Protein AF-A0A537SQT9-F1 (afdb_monomer)

Secondary structure (DSSP, 8-state):
-PPEEEEEEE---TTTHHHHTTSS--TTEEEEEEE--HHHHHHHHHHH--SSEE---

Nearest PDB structures (foldseek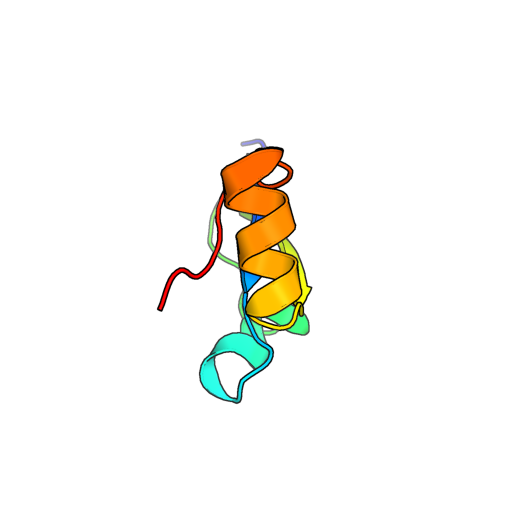):
  9jp7-assembly2_C  TM=9.498E-01  e=1.200E-05  Comamonas testosteroni KF-1
  9jp7-assembly2_D  TM=8.764E-01  e=3.167E-04  Comamonas testosteroni KF-1
  5ydo-assembly1_A  TM=6.328E-01  e=4.673E-01  Salmonella enterica
  5yer-assembly1_A  TM=5.693E-01  e=3.557E-01  Salmonella enterica subsp. enterica serovar Typhimurium
  6oaq-assembly1_B  TM=5.756E-01  e=5.826E+00  [Leptolyngbya] sp. JSC-1

Sequence (57 aa):
MHKLPLTLACGRYDRTQALIDGRVQPDGVDLTFLPLRPGETFWRMLNHGEFDASEMS

Foldseek 3Di:
DAAAEFEEEEADDPVCVCVVVVVDDDPSHPYDYHHDDQVVQCCCCVVPVVGPYYDDD

Radius of gyration: 11.7 Å; Cα contacts (8 Å, |Δi|>4): 83; chains: 1; bounding box: 26×26×27 Å

Structure (mmCIF, N/CA/C/O backbone):
data_AF-A0A537SQT9-F1
#
_entry.id   AF-A0A537SQT9-F1
#
loop_
_atom_site.group_PDB
_atom_site.id
_atom_site.type_symbol
_atom_site.label_atom_id
_atom_site.label_alt_id
_atom_site.label_comp_id
_atom_site.label_asym_id
_atom_site.label_entity_id
_atom_site.label_seq_id
_atom_site.pdbx_PDB_ins_code
_atom_site.Cartn_x
_atom_site.Cartn_y
_atom_site.Cartn_z
_atom_site.occupancy
_atom_site.B_iso_or_equiv
_atom_site.auth_seq_id
_atom_site.auth_comp_id
_atom_site.auth_asym_id
_atom_site.auth_atom_id
_atom_site.pdbx_PDB_model_num
ATOM 1 N N . MET A 1 1 ? -18.556 4.682 15.762 1.00 74.31 1 MET A N 1
ATOM 2 C CA . MET A 1 1 ? -17.165 5.167 15.623 1.00 74.31 1 MET A CA 1
ATOM 3 C C . MET A 1 1 ? -16.933 5.489 14.156 1.00 74.31 1 MET A C 1
ATOM 5 O O . MET A 1 1 ? -17.466 4.762 13.326 1.00 74.31 1 MET A O 1
ATOM 9 N N . HIS A 1 2 ? -16.233 6.578 13.833 1.00 89.06 2 HIS A N 1
ATOM 10 C CA . HIS A 1 2 ? -15.883 6.881 12.441 1.00 89.06 2 HIS A CA 1
ATOM 11 C C . HIS A 1 2 ? -14.766 5.943 11.976 1.00 89.06 2 HIS A C 1
ATOM 13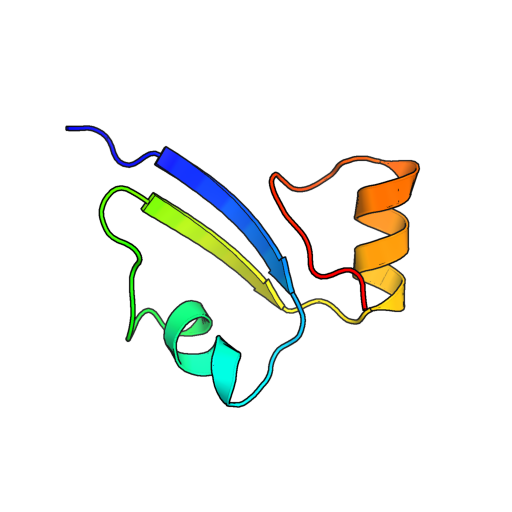 O O . HIS A 1 2 ? -13.819 5.713 12.726 1.00 89.06 2 HIS A O 1
ATOM 19 N N . LYS A 1 3 ? -14.904 5.392 10.765 1.00 96.38 3 LYS A N 1
ATOM 20 C CA . LYS A 1 3 ? -13.837 4.627 10.115 1.00 96.38 3 LYS A CA 1
ATOM 21 C C . LYS A 1 3 ? -12.690 5.572 9.735 1.00 96.38 3 LYS A C 1
ATOM 23 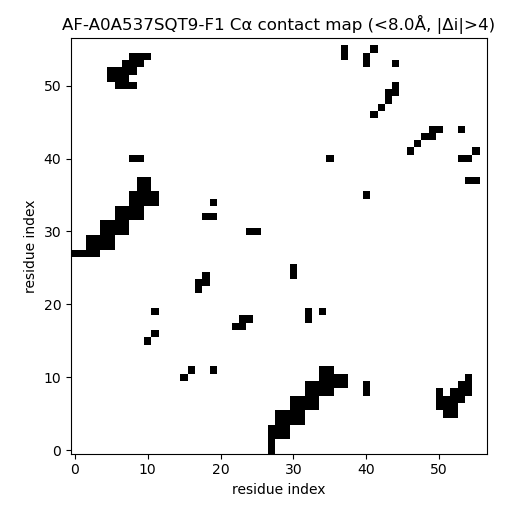O O . LYS A 1 3 ? -12.949 6.712 9.353 1.00 96.38 3 LYS A O 1
ATOM 28 N N . LEU A 1 4 ? -11.451 5.103 9.845 1.00 97.69 4 LEU A N 1
ATOM 29 C CA . LEU A 1 4 ? -10.257 5.833 9.425 1.00 97.69 4 LEU A CA 1
ATOM 30 C C . LEU A 1 4 ? -10.162 5.813 7.890 1.00 97.69 4 LEU A C 1
ATOM 32 O O . LEU A 1 4 ? -10.034 4.717 7.341 1.00 97.69 4 LEU A O 1
ATOM 36 N N . PRO A 1 5 ? -10.207 6.962 7.191 1.00 97.88 5 PRO A N 1
ATOM 37 C CA . PRO A 1 5 ? -9.894 6.996 5.767 1.00 97.88 5 PRO A CA 1
ATOM 38 C C . PRO A 1 5 ? -8.416 6.648 5.560 1.00 97.88 5 PRO A C 1
ATOM 40 O O . PRO A 1 5 ? -7.553 7.230 6.216 1.00 97.88 5 PRO A O 1
ATOM 43 N N . LEU A 1 6 ? -8.134 5.690 4.676 1.00 98.25 6 LEU A N 1
ATOM 44 C CA . LEU A 1 6 ? -6.770 5.263 4.361 1.00 98.25 6 LEU A CA 1
ATOM 45 C C . LEU A 1 6 ? -6.629 4.953 2.871 1.00 98.25 6 LEU A C 1
ATOM 47 O O . LEU A 1 6 ? -7.416 4.195 2.304 1.00 98.25 6 LEU A O 1
ATOM 51 N N . THR A 1 7 ? -5.593 5.500 2.246 1.00 98.69 7 THR A N 1
ATOM 52 C CA . THR A 1 7 ? -5.207 5.234 0.858 1.00 98.69 7 THR A CA 1
ATOM 53 C C . THR A 1 7 ? -4.032 4.256 0.795 1.00 98.69 7 THR A C 1
ATOM 55 O O . THR A 1 7 ? -2.994 4.461 1.422 1.00 98.69 7 THR A O 1
ATOM 58 N N . LEU A 1 8 ? -4.190 3.175 0.025 1.00 98.44 8 LEU A N 1
ATOM 59 C CA . LEU A 1 8 ? -3.153 2.161 -0.185 1.00 98.44 8 LEU A CA 1
ATOM 60 C C . LEU A 1 8 ? -2.834 2.017 -1.673 1.00 98.44 8 LEU A C 1
ATOM 62 O O . LEU A 1 8 ? -3.668 1.529 -2.437 1.00 98.44 8 LEU A O 1
ATOM 66 N N . ALA A 1 9 ? -1.610 2.366 -2.073 1.00 98.50 9 ALA A N 1
ATOM 67 C CA . ALA A 1 9 ? -1.093 2.078 -3.410 1.00 98.50 9 ALA A CA 1
ATOM 68 C C . ALA A 1 9 ? -0.325 0.749 -3.429 1.00 98.50 9 ALA A C 1
ATOM 70 O O . ALA A 1 9 ? 0.755 0.620 -2.854 1.00 98.50 9 ALA A O 1
ATOM 71 N N . CYS A 1 10 ? -0.881 -0.264 -4.085 1.00 97.88 10 CYS A N 1
ATOM 72 C CA . CYS A 1 10 ? -0.314 -1.613 -4.103 1.00 97.88 10 CYS A CA 1
ATOM 73 C C . CYS A 1 10 ? -0.677 -2.326 -5.407 1.00 97.88 10 CYS A C 1
ATOM 75 O O . CYS A 1 10 ? -1.701 -2.023 -6.019 1.00 97.88 10 CYS A O 1
ATOM 77 N N . GLY A 1 11 ? 0.153 -3.273 -5.848 1.00 97.00 11 GLY A N 1
ATOM 78 C CA . GLY A 1 11 ? -0.139 -4.047 -7.048 1.00 97.00 11 GLY A CA 1
ATOM 79 C C . GLY A 1 11 ? -1.452 -4.836 -6.950 1.00 97.00 11 GLY A C 1
ATOM 80 O O . GLY A 1 11 ? -1.880 -5.295 -5.884 1.00 97.00 11 GLY A O 1
ATOM 81 N N . ARG A 1 12 ? -2.101 -5.027 -8.104 1.00 96.62 12 ARG A N 1
ATOM 82 C CA . ARG A 1 12 ? -3.214 -5.975 -8.234 1.00 96.62 12 ARG A CA 1
ATOM 83 C C . ARG A 1 12 ? -2.648 -7.387 -8.359 1.00 96.62 12 ARG A C 1
ATOM 85 O O . ARG A 1 12 ? -2.083 -7.742 -9.390 1.00 96.62 12 ARG A O 1
ATOM 92 N N . TYR A 1 13 ? -2.886 -8.190 -7.334 1.00 95.75 13 TYR A N 1
ATOM 93 C CA . TYR A 1 13 ? -2.536 -9.602 -7.263 1.00 95.75 13 TYR A CA 1
ATOM 94 C C . TYR A 1 13 ? -3.763 -10.405 -6.832 1.00 95.75 13 TYR A C 1
ATOM 96 O O . TYR A 1 13 ? -4.739 -9.851 -6.325 1.00 95.75 13 TYR A O 1
ATOM 104 N N . ASP A 1 14 ? -3.686 -11.723 -6.961 1.00 97.31 14 ASP A N 1
ATOM 105 C CA . ASP A 1 14 ? -4.641 -12.650 -6.352 1.00 97.31 14 ASP A CA 1
ATOM 106 C C . ASP A 1 14 ? -4.841 -12.364 -4.850 1.00 97.31 14 ASP A C 1
ATOM 108 O O . ASP A 1 14 ? -5.977 -12.257 -4.386 1.00 97.31 14 ASP A O 1
ATOM 112 N N . ARG A 1 15 ? -3.745 -12.121 -4.117 1.00 94.75 15 ARG A N 1
ATOM 113 C CA . ARG A 1 15 ? -3.745 -11.836 -2.672 1.00 94.75 15 ARG A CA 1
ATOM 114 C C . ARG A 1 15 ? -4.358 -10.486 -2.283 1.00 94.75 15 ARG A C 1
ATOM 116 O O . ARG A 1 15 ? -4.843 -10.351 -1.165 1.00 94.75 15 ARG A O 1
ATOM 123 N N . THR A 1 16 ? -4.354 -9.490 -3.172 1.00 96.75 16 THR A N 1
ATOM 124 C CA . THR A 1 16 ? -4.948 -8.163 -2.905 1.00 96.75 16 THR A CA 1
ATOM 125 C C . THR A 1 16 ? -6.348 -8.014 -3.495 1.00 96.75 16 THR A C 1
ATOM 127 O O . THR A 1 16 ? -7.053 -7.056 -3.181 1.00 96.75 16 THR A O 1
ATOM 130 N N . GLN A 1 17 ? -6.802 -8.981 -4.299 1.00 97.94 17 GLN A N 1
ATOM 131 C CA . GLN A 1 17 ? -8.051 -8.879 -5.048 1.00 97.94 17 GLN A CA 1
ATOM 132 C C . GLN A 1 17 ? -9.281 -8.680 -4.156 1.00 97.94 17 GLN A C 1
ATOM 134 O O . GLN A 1 17 ? -10.139 -7.870 -4.496 1.00 97.94 17 GLN A O 1
ATOM 139 N N . ALA A 1 18 ? -9.339 -9.368 -3.012 1.00 98.00 18 ALA A N 1
ATOM 140 C CA . ALA A 1 18 ? -10.458 -9.272 -2.074 1.00 98.00 18 ALA A CA 1
ATOM 141 C C . ALA A 1 18 ? -10.578 -7.893 -1.394 1.00 98.00 18 ALA A C 1
ATOM 143 O O . ALA A 1 18 ? -11.670 -7.510 -0.984 1.00 98.00 18 ALA A O 1
ATOM 144 N N . LEU A 1 19 ? -9.469 -7.149 -1.279 1.00 97.75 19 LEU A N 1
ATOM 145 C CA . LEU A 1 19 ? -9.480 -5.761 -0.800 1.00 97.75 19 LEU A CA 1
ATOM 146 C C . LEU A 1 19 ? -9.988 -4.818 -1.895 1.00 97.75 19 LEU A C 1
ATOM 148 O O . LEU A 1 19 ? -10.768 -3.915 -1.620 1.00 97.75 19 LEU A O 1
ATOM 152 N N . ILE A 1 20 ? -9.575 -5.055 -3.145 1.00 97.62 20 ILE A N 1
ATOM 153 C CA . ILE A 1 20 ? -9.944 -4.226 -4.301 1.00 97.62 20 ILE A CA 1
ATOM 154 C C . ILE A 1 20 ? -11.449 -4.288 -4.592 1.00 97.62 20 ILE A C 1
ATOM 156 O O . ILE A 1 20 ? -12.041 -3.281 -4.966 1.00 97.62 20 ILE A O 1
ATOM 160 N N . ASP A 1 21 ? -12.066 -5.463 -4.466 1.00 96.81 21 ASP A N 1
ATOM 161 C CA . ASP A 1 21 ? -13.500 -5.650 -4.733 1.00 96.81 21 ASP A CA 1
ATOM 162 C C . ASP A 1 21 ? -14.389 -5.594 -3.481 1.00 96.81 21 ASP A C 1
ATOM 164 O O . ASP A 1 21 ? -15.602 -5.778 -3.578 1.00 96.81 21 ASP A O 1
ATOM 168 N N . GLY A 1 22 ? -13.804 -5.321 -2.311 1.00 96.00 22 GLY A N 1
ATOM 169 C CA . GLY A 1 22 ? -14.535 -5.136 -1.059 1.00 96.00 22 GLY A CA 1
ATOM 170 C C . GLY A 1 22 ? -15.088 -6.418 -0.431 1.00 96.00 22 GLY A C 1
ATOM 171 O O . GLY A 1 22 ? -15.833 -6.326 0.550 1.00 96.00 22 GLY A O 1
ATOM 172 N N . ARG A 1 23 ? -14.720 -7.607 -0.938 1.00 97.88 23 ARG A N 1
ATOM 173 C CA . ARG A 1 23 ? -15.029 -8.897 -0.289 1.00 97.88 23 ARG A CA 1
ATOM 174 C C . ARG A 1 23 ? -14.407 -9.002 1.102 1.0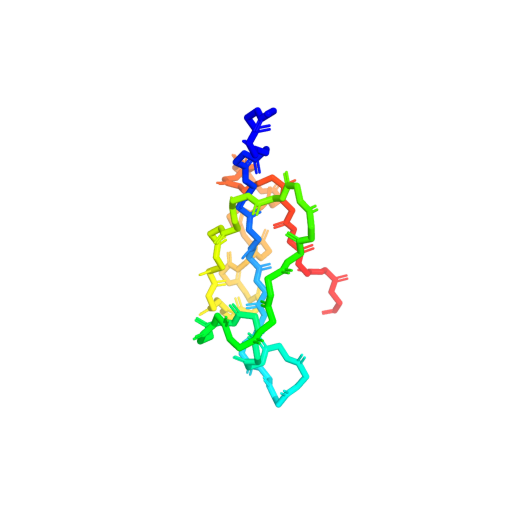0 97.88 23 ARG A C 1
ATOM 176 O O . ARG A 1 23 ? -14.971 -9.657 1.974 1.00 97.88 23 ARG A O 1
ATOM 183 N N . VAL A 1 24 ? -13.263 -8.352 1.306 1.00 97.38 24 VAL A N 1
ATOM 184 C CA . VAL A 1 24 ? -12.629 -8.156 2.610 1.00 97.38 24 VAL A CA 1
ATOM 185 C C . VAL A 1 24 ? -12.491 -6.659 2.850 1.00 97.38 24 VAL A C 1
ATOM 187 O O . VAL A 1 24 ? -11.904 -5.945 2.044 1.00 97.38 24 VAL A O 1
ATOM 190 N N . GLN A 1 25 ? -13.013 -6.194 3.982 1.00 96.56 25 GLN A N 1
ATOM 191 C CA . GLN A 1 25 ? -12.877 -4.814 4.440 1.00 96.56 25 GLN A CA 1
ATOM 192 C C . GLN A 1 25 ? -12.188 -4.828 5.806 1.00 96.56 25 GLN A C 1
ATOM 194 O O . GLN A 1 25 ? -12.690 -5.509 6.706 1.00 96.56 25 GLN A O 1
ATOM 199 N N . PRO A 1 26 ? -11.054 -4.127 5.983 1.00 95.81 26 PRO A N 1
ATOM 200 C CA . PRO A 1 26 ? -10.416 -4.039 7.287 1.00 95.81 26 PRO A CA 1
ATOM 201 C C . PRO A 1 26 ? -11.351 -3.366 8.295 1.00 95.81 26 PRO A C 1
ATOM 203 O O . PRO A 1 26 ? -12.009 -2.368 7.983 1.00 95.81 26 PRO A O 1
ATOM 206 N N . ASP A 1 27 ? -11.415 -3.916 9.504 1.00 97.31 27 ASP A N 1
ATOM 207 C CA . ASP A 1 27 ? -12.260 -3.347 10.547 1.00 97.31 27 ASP A CA 1
ATOM 208 C C . ASP A 1 27 ? -11.780 -1.939 10.925 1.00 97.31 27 ASP A C 1
ATOM 210 O O . ASP A 1 27 ? -10.582 -1.669 11.006 1.00 97.31 27 ASP A O 1
ATOM 214 N N . GLY A 1 28 ? -12.730 -1.024 11.108 1.00 97.19 28 GLY A N 1
ATOM 215 C CA . GLY A 1 28 ? -12.440 0.373 11.428 1.00 97.19 28 GLY A CA 1
ATOM 216 C C . GLY A 1 28 ? -11.783 1.207 10.317 1.00 97.19 28 GLY A C 1
ATOM 217 O O . GLY A 1 28 ? -11.489 2.371 10.578 1.00 97.19 28 GLY A O 1
ATOM 218 N N . VAL A 1 29 ? -11.589 0.688 9.097 1.00 97.75 29 VAL A N 1
ATOM 219 C CA . VAL A 1 29 ? -10.946 1.420 7.986 1.00 97.75 29 VAL A CA 1
ATOM 220 C C . VAL A 1 29 ? -11.923 1.655 6.836 1.00 97.75 29 VAL A C 1
ATOM 222 O O . VAL A 1 29 ? -12.689 0.771 6.447 1.00 97.75 29 VAL A O 1
ATOM 225 N N . ASP A 1 30 ? -11.889 2.865 6.289 1.00 97.56 30 ASP A N 1
ATOM 226 C CA . ASP A 1 30 ? -12.477 3.212 5.000 1.00 97.56 30 ASP A CA 1
ATOM 227 C C . ASP A 1 30 ? -11.354 3.230 3.956 1.00 97.56 30 ASP A C 1
ATOM 229 O O . ASP A 1 30 ? -10.600 4.198 3.827 1.00 97.56 30 ASP A O 1
ATOM 233 N N . LEU A 1 31 ? -11.153 2.078 3.311 1.00 98.06 31 LEU A N 1
ATOM 234 C CA . LEU A 1 31 ? -9.978 1.815 2.487 1.00 98.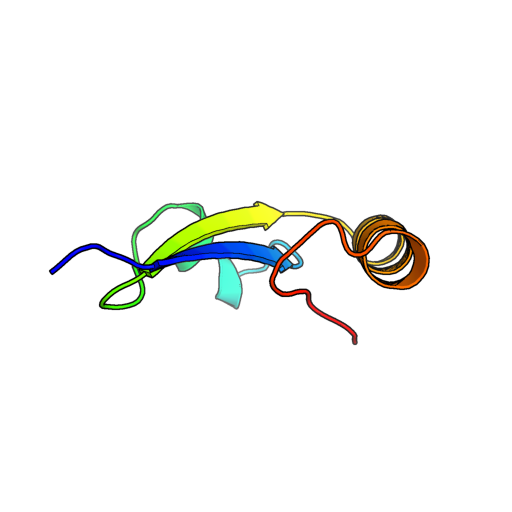06 31 LEU A CA 1
ATOM 235 C C . LEU A 1 31 ? -10.214 2.250 1.039 1.00 98.06 31 LEU A C 1
ATOM 237 O O . LEU A 1 31 ? -11.053 1.686 0.339 1.00 98.06 31 LEU A O 1
ATOM 241 N N . THR A 1 32 ? -9.375 3.161 0.554 1.00 98.25 32 THR A N 1
ATOM 242 C CA . THR A 1 32 ? -9.221 3.452 -0.873 1.00 98.25 32 THR A CA 1
ATOM 243 C C . THR A 1 32 ? -8.012 2.691 -1.413 1.00 98.25 32 THR A C 1
ATOM 245 O O . THR A 1 32 ? -6.866 3.036 -1.127 1.00 98.25 32 THR A O 1
ATOM 248 N N . PHE A 1 33 ? -8.253 1.645 -2.205 1.00 98.50 33 PHE A N 1
ATOM 249 C CA . PHE A 1 33 ? -7.188 0.857 -2.829 1.00 98.50 33 PHE A CA 1
ATOM 250 C C . PHE A 1 33 ? -6.863 1.387 -4.232 1.00 98.50 33 PHE A C 1
ATOM 252 O O . PHE A 1 33 ? -7.743 1.475 -5.089 1.00 98.50 33 PHE A O 1
ATOM 259 N N . LEU A 1 34 ? -5.589 1.672 -4.496 1.00 98.31 34 LEU A N 1
ATOM 260 C CA . LEU A 1 34 ? -5.084 2.151 -5.783 1.00 98.31 34 LEU A CA 1
ATOM 261 C C . LEU A 1 34 ? -4.204 1.068 -6.435 1.00 98.31 34 LEU A C 1
ATOM 263 O O . LEU A 1 34 ? -3.051 0.892 -6.031 1.00 98.31 34 LEU A O 1
ATOM 267 N N . PRO A 1 35 ? -4.722 0.317 -7.430 1.00 97.62 35 PRO A N 1
ATOM 268 C CA . PRO A 1 35 ? -3.983 -0.759 -8.082 1.00 97.62 35 P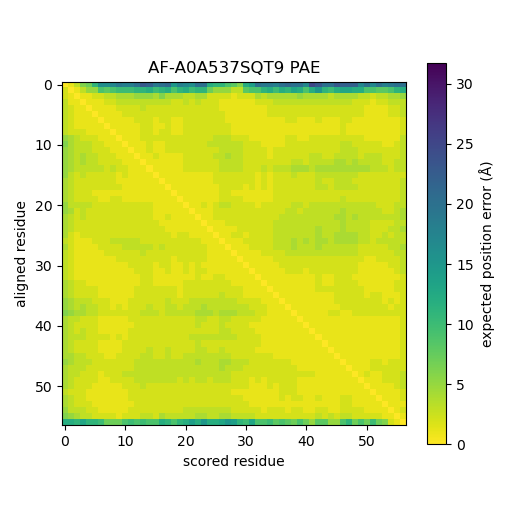RO A CA 1
ATOM 269 C C . PRO A 1 35 ? -2.983 -0.207 -9.106 1.00 97.62 35 PRO A C 1
ATOM 271 O O . PRO A 1 35 ? -3.277 -0.138 -10.300 1.00 97.62 35 PRO A O 1
ATOM 274 N N . LEU A 1 36 ? -1.803 0.188 -8.631 1.00 97.69 36 LEU A N 1
ATOM 275 C CA . LEU A 1 36 ? -0.745 0.804 -9.438 1.00 97.69 36 LEU A CA 1
ATOM 276 C C . LEU A 1 36 ? 0.404 -0.173 -9.722 1.00 97.69 36 LEU A C 1
ATOM 278 O O . LEU A 1 36 ? 0.598 -1.169 -9.023 1.00 97.69 36 LEU A O 1
ATOM 282 N N . ARG A 1 37 ? 1.179 0.106 -10.777 1.00 97.25 37 ARG A N 1
ATOM 283 C CA . ARG A 1 37 ? 2.409 -0.646 -11.084 1.00 97.25 37 ARG A CA 1
ATOM 284 C C . ARG A 1 37 ? 3.574 -0.125 -10.231 1.00 97.25 37 ARG A C 1
ATOM 286 O O . ARG A 1 37 ? 3.608 1.078 -9.979 1.00 97.25 37 ARG A O 1
ATOM 293 N N . PRO A 1 38 ? 4.581 -0.960 -9.895 1.00 96.94 38 PRO A N 1
ATOM 294 C CA . PRO A 1 38 ? 5.680 -0.570 -9.005 1.00 96.94 38 PRO A CA 1
ATOM 295 C C . PRO A 1 38 ? 6.364 0.751 -9.373 1.00 96.94 38 PRO A C 1
ATOM 297 O O . PRO A 1 38 ? 6.538 1.605 -8.516 1.00 96.94 38 PRO A O 1
ATOM 300 N N . GLY A 1 39 ? 6.674 0.973 -10.657 1.00 97.62 39 GLY A N 1
ATOM 301 C CA . GLY A 1 39 ? 7.327 2.214 -11.094 1.00 97.62 39 GLY A CA 1
ATOM 302 C C . GLY A 1 39 ? 6.513 3.479 -10.793 1.00 97.62 39 GLY A C 1
ATOM 303 O O . GLY A 1 39 ? 7.076 4.478 -10.357 1.00 97.62 39 GLY A O 1
ATOM 304 N N . GLU A 1 40 ? 5.190 3.424 -10.971 1.00 98.00 40 GLU A N 1
ATOM 305 C CA . GLU A 1 40 ? 4.301 4.540 -10.635 1.00 98.00 40 GLU A CA 1
ATOM 306 C C . GLU A 1 40 ? 4.162 4.689 -9.114 1.00 98.00 40 GLU A C 1
ATOM 308 O O . GLU A 1 40 ? 4.318 5.794 -8.596 1.00 98.00 40 GLU A O 1
ATOM 313 N N . THR A 1 41 ? 3.939 3.584 -8.393 1.00 98.44 41 THR A N 1
ATOM 314 C CA . THR A 1 41 ? 3.836 3.569 -6.924 1.00 98.44 41 TH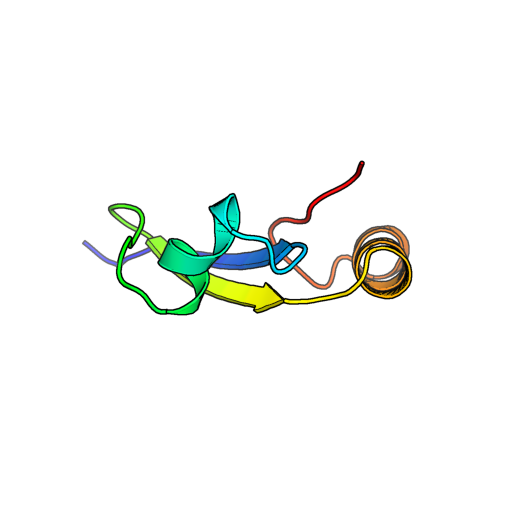R A CA 1
ATOM 315 C C . THR A 1 41 ? 5.070 4.186 -6.270 1.00 98.44 41 THR A C 1
ATOM 317 O O . THR A 1 41 ? 4.945 5.062 -5.415 1.00 98.44 41 THR A O 1
ATOM 320 N N . PHE A 1 42 ? 6.265 3.765 -6.690 1.00 98.31 42 PHE A N 1
ATOM 321 C CA . PHE A 1 42 ? 7.527 4.226 -6.114 1.00 98.31 42 PHE A CA 1
ATOM 322 C C . PHE A 1 42 ? 7.755 5.699 -6.409 1.00 98.31 42 PHE A C 1
ATOM 324 O O . PHE A 1 42 ? 8.118 6.449 -5.507 1.00 98.31 42 PHE A O 1
ATOM 331 N N . TRP A 1 43 ? 7.506 6.134 -7.648 1.00 98.38 43 TRP A N 1
ATOM 332 C CA . TRP A 1 43 ? 7.690 7.533 -8.010 1.00 98.38 43 TRP A CA 1
ATOM 333 C C . TRP A 1 43 ? 6.756 8.444 -7.202 1.00 98.38 43 TRP A C 1
ATOM 335 O O . TRP A 1 43 ? 7.238 9.371 -6.550 1.00 98.38 43 TRP A O 1
ATOM 345 N N . ARG A 1 44 ? 5.453 8.136 -7.166 1.00 98.31 44 ARG A N 1
ATOM 346 C CA . ARG A 1 44 ? 4.434 8.943 -6.471 1.00 98.31 44 ARG A CA 1
ATOM 347 C C . ARG A 1 44 ? 4.609 8.933 -4.951 1.00 98.31 44 ARG A C 1
ATOM 349 O O . ARG A 1 44 ? 4.488 9.974 -4.315 1.00 98.31 44 ARG A O 1
ATOM 356 N N . MET A 1 45 ? 4.960 7.795 -4.346 1.00 98.25 45 MET A N 1
ATOM 357 C CA . MET A 1 45 ? 5.201 7.752 -2.900 1.00 98.25 45 MET A CA 1
ATOM 358 C C . MET A 1 45 ? 6.519 8.431 -2.516 1.00 98.25 45 MET A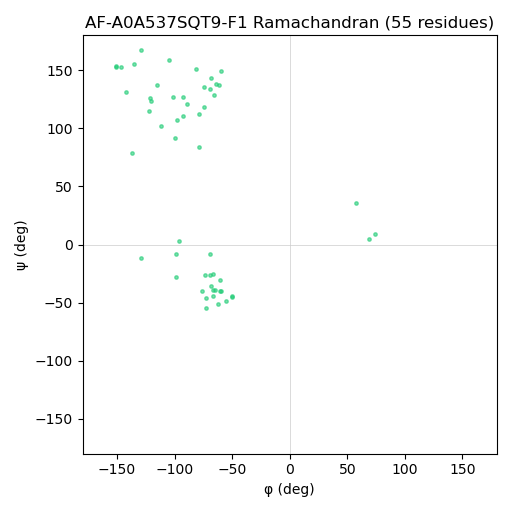 C 1
ATOM 360 O O . MET A 1 45 ? 6.523 9.318 -1.669 1.00 98.25 45 MET A O 1
ATOM 364 N N . LEU A 1 46 ? 7.644 8.016 -3.107 1.00 98.06 46 LEU A N 1
ATOM 365 C CA . LEU A 1 46 ? 8.970 8.420 -2.626 1.00 98.06 46 LEU A CA 1
ATOM 366 C C . LEU A 1 46 ? 9.303 9.878 -2.958 1.00 98.06 46 LEU A C 1
ATOM 368 O O . LEU A 1 46 ? 10.098 10.485 -2.246 1.00 98.06 46 LEU A O 1
ATOM 372 N N . ASN A 1 47 ? 8.707 10.443 -4.015 1.00 98.31 47 ASN A N 1
ATOM 373 C CA . ASN A 1 47 ? 8.942 11.840 -4.398 1.00 98.31 47 ASN A CA 1
ATOM 374 C C . ASN A 1 47 ? 7.839 12.788 -3.916 1.00 98.31 47 ASN A C 1
ATOM 376 O O . ASN A 1 47 ? 8.117 13.969 -3.710 1.00 98.31 47 ASN A O 1
ATOM 380 N N . HIS A 1 48 ? 6.603 12.302 -3.751 1.00 98.12 48 HIS A N 1
ATOM 381 C CA . HIS A 1 48 ? 5.443 13.172 -3.530 1.00 98.12 48 HIS A CA 1
ATOM 382 C C . HIS A 1 48 ? 4.576 12.793 -2.325 1.00 98.12 48 HIS A C 1
ATOM 384 O O . HIS A 1 48 ? 3.740 13.600 -1.929 1.00 98.12 48 HIS A O 1
ATOM 390 N N . GLY A 1 49 ? 4.773 11.619 -1.712 1.00 97.88 49 GLY A N 1
ATOM 391 C CA . GLY A 1 49 ? 3.993 11.186 -0.549 1.00 97.88 49 GLY A CA 1
ATOM 392 C C . GLY A 1 49 ? 2.487 11.144 -0.818 1.00 97.88 49 GLY A C 1
ATOM 393 O O . GLY A 1 49 ? 1.703 11.501 0.052 1.00 97.88 49 GLY A O 1
ATOM 394 N N . GLU A 1 50 ? 2.077 10.768 -2.034 1.00 98.44 50 GLU A N 1
ATOM 395 C CA . GLU A 1 50 ? 0.681 10.899 -2.488 1.00 98.44 50 GLU A CA 1
ATOM 396 C C . GLU A 1 50 ? -0.325 9.955 -1.805 1.00 98.44 50 GLU A C 1
ATOM 398 O O . GLU A 1 50 ? -1.527 10.086 -2.039 1.00 98.44 50 GLU A O 1
ATOM 403 N N . PHE A 1 51 ? 0.137 9.000 -0.995 1.00 98.31 51 PHE A N 1
ATOM 404 C CA . PHE A 1 51 ? -0.699 7.986 -0.347 1.00 98.31 51 PHE A CA 1
ATOM 405 C C . PHE A 1 51 ? -0.313 7.818 1.124 1.00 98.31 51 PHE A C 1
ATOM 407 O O . PHE A 1 51 ? 0.841 8.033 1.494 1.00 98.31 51 PHE A O 1
ATOM 414 N N . ASP A 1 52 ? -1.250 7.341 1.944 1.00 98.44 52 ASP A N 1
ATOM 415 C CA . ASP A 1 52 ? -0.994 7.028 3.356 1.00 98.44 52 ASP A CA 1
ATOM 416 C C . ASP A 1 52 ? -0.062 5.813 3.503 1.00 98.44 52 ASP A C 1
ATOM 418 O O . ASP A 1 52 ? 0.775 5.760 4.404 1.00 98.44 52 ASP A O 1
ATOM 422 N N . ALA A 1 53 ? -0.195 4.830 2.605 1.00 98.00 53 ALA A N 1
ATOM 423 C CA . ALA A 1 53 ? 0.641 3.637 2.564 1.00 98.00 53 ALA A CA 1
ATOM 424 C C . ALA A 1 53 ? 0.875 3.140 1.129 1.00 98.00 53 ALA A C 1
ATOM 426 O O . ALA A 1 53 ? 0.041 3.310 0.235 1.00 98.00 53 ALA A O 1
ATOM 427 N N . SER A 1 54 ? 2.006 2.465 0.907 1.00 98.38 54 SER A N 1
ATOM 428 C CA . SER A 1 54 ? 2.305 1.829 -0.378 1.00 98.38 54 SER A CA 1
ATOM 429 C C . SER A 1 54 ? 3.195 0.590 -0.263 1.00 98.38 54 SER A C 1
ATOM 431 O O . SER A 1 54 ? 3.971 0.441 0.680 1.00 98.38 54 SER A O 1
ATOM 433 N N . GLU A 1 55 ? 3.063 -0.319 -1.233 1.00 96.88 55 GLU A N 1
ATOM 434 C CA . GLU A 1 55 ? 3.981 -1.452 -1.416 1.00 96.88 55 GLU A CA 1
ATOM 435 C C . GLU A 1 55 ? 5.355 -0.950 -1.892 1.00 96.88 55 GLU A C 1
ATOM 437 O O . GLU A 1 55 ? 5.425 -0.138 -2.814 1.00 96.88 55 GLU A O 1
ATOM 442 N N . MET A 1 56 ? 6.434 -1.448 -1.274 1.00 95.69 56 MET A N 1
ATOM 443 C CA . MET A 1 56 ? 7.835 -1.101 -1.566 1.00 95.69 56 MET A CA 1
ATOM 444 C C . MET A 1 56 ? 8.697 -2.376 -1.579 1.00 95.69 56 MET A C 1
ATOM 446 O O . MET A 1 56 ? 9.350 -2.692 -0.584 1.00 95.69 56 MET A O 1
ATOM 450 N N . SER A 1 57 ? 8.644 -3.146 -2.673 1.00 80.06 57 SER A N 1
ATOM 451 C CA . SER A 1 57 ? 9.326 -4.446 -2.836 1.00 80.06 57 SER A CA 1
ATOM 452 C C . SER A 1 57 ? 10.009 -4.601 -4.184 1.00 80.06 57 SER A C 1
ATO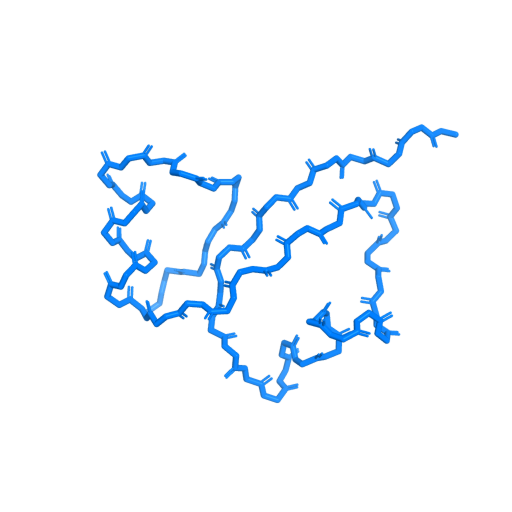M 454 O O . SER A 1 57 ? 9.365 -4.196 -5.179 1.00 80.06 57 SER A O 1
#

pLDDT: mean 96.72, std 4.02, range [74.31, 98.69]

Mean predicted aligned error: 2.42 Å

Solvent-accessible surface area (backbone atoms only — not comparable to full-atom values): 3516 Å² total; per-residue (Å²): 132,85,54,45,78,43,38,37,34,34,60,81,42,84,90,42,42,42,58,72,72,57,80,45,72,64,84,66,46,44,75,46,72,40,74,37,56,68,73,59,40,47,50,42,42,79,75,64,57,78,47,80,39,67,67,88,131